Protein AF-Q5B4E6-F1 (afdb_monomer)

pLDDT: mean 78.1, std 22.38, range [32.25, 98.12]

Solvent-accessible surface area (backbone atoms only — not comparable to full-atom values): 10433 Å² total; per-residue (Å²): 102,61,68,58,61,54,64,37,59,80,38,77,35,97,88,36,94,88,44,59,29,27,48,64,78,69,70,50,73,45,79,50,70,84,65,64,70,80,44,47,41,76,54,102,70,93,62,69,43,50,84,79,36,68,54,70,72,57,42,51,54,52,50,52,51,49,54,51,53,43,25,75,75,66,47,55,90,42,48,45,74,61,62,80,95,55,92,75,91,82,89,80,85,72,87,76,85,77,87,84,90,85,60,72,66,82,72,61,78,83,79,82,78,80,80,76,68,78,78,76,80,76,76,91,73,86,88,87,81,89,80,92,78,83,81,78,86,77,87,79,89,74,87,75,64,75,82,80,74,116

InterPro domains:
  IPR003732 D-aminoacyl-tRNA deacylase DTD [PF02580] (1-99)
  IPR003732 D-aminoacyl-tRNA deacylase DTD [PTHR10472] (1-123)
  IPR023509 D-aminoacyl-tRNA deacylase-like superfamily [G3DSA:3.50.80.10] (1-111)
  IPR023509 D-aminoacyl-tRNA deacylase-like superfamily [SSF69500] (1-99)

Secondary structure (DSSP, 8-state):
-HHHHHT-EEEE-SS-TT-EEETTTTT--EEE---GGGG-B--SSSSPB-TTSPPHHHHHHHHHHHHHHHHHTS-GGGEEE--TT---------SSS------GGGG---------PPPPP------------------------GGGG-

Foldseek 3Di:
DLVCQQQDFFDADPPDNPDGDGCQRVVAAAEDDDDLCVCWDDDPDDHTDSPVGDDLVVSVVVSVVSQVVNCVVGPVVRYHYDDRPDDDDDDDDCPPVDDDDDDPVVPDDFDDDPPPDPPDPDDDDDDDDDDDDDPPDDDDDDDDDCVVVD

Organism: Emericella nidulans (strain FGSC A4 / ATCC 38163 / CBS 112.46 / NRRL 194 / M139) (NCBI:txid227321)

Radius of gyration: 24.78 Å; Cα contacts (8 Å, |Δi|>4): 103; chains: 1; bounding box: 52×77×43 Å

Mean predicted aligned error: 13.81 Å

Structure (mmCIF, N/CA/C/O backbone):
data_AF-Q5B4E6-F1
#
_entry.id   AF-Q5B4E6-F1
#
loop_
_atom_site.group_PDB
_atom_site.id
_atom_site.type_symbol
_atom_site.label_atom_id
_atom_site.label_alt_id
_atom_site.label_comp_id
_atom_site.label_asym_id
_atom_site.label_entity_id
_atom_site.label_seq_id
_atom_site.pdbx_PDB_ins_code
_atom_site.Cartn_x
_atom_site.Cartn_y
_atom_site.Cartn_z
_atom_site.occupancy
_atom_site.B_iso_or_equiv
_atom_site.auth_seq_id
_atom_site.auth_comp_id
_atom_site.auth_asym_id
_atom_site.auth_atom_id
_atom_site.pdbx_PDB_model_num
ATOM 1 N N . MET A 1 1 ? -3.168 9.244 -4.403 1.00 90.62 1 MET A N 1
ATOM 2 C CA . MET A 1 1 ? -2.460 8.107 -3.773 1.00 90.62 1 MET A CA 1
ATOM 3 C C . MET A 1 1 ? -1.720 7.255 -4.805 1.00 90.62 1 MET A C 1
ATOM 5 O O . MET A 1 1 ? -0.508 7.378 -4.864 1.00 90.62 1 MET A O 1
ATOM 9 N N . VAL A 1 2 ? -2.403 6.489 -5.673 1.00 94.94 2 VAL A N 1
ATOM 10 C CA . VAL A 1 2 ? -1.775 5.588 -6.679 1.00 94.94 2 VAL A CA 1
ATOM 11 C C . VAL A 1 2 ? -0.631 6.245 -7.463 1.00 94.94 2 VAL A C 1
ATOM 13 O O . VAL A 1 2 ? 0.496 5.765 -7.414 1.00 94.94 2 VAL A O 1
ATOM 16 N N . ASN A 1 3 ? -0.881 7.402 -8.086 1.00 92.50 3 ASN A N 1
ATOM 17 C CA . ASN A 1 3 ? 0.146 8.118 -8.855 1.00 92.50 3 ASN A CA 1
ATOM 18 C C . ASN A 1 3 ? 1.377 8.503 -8.025 1.00 92.50 3 ASN A C 1
ATOM 20 O O . ASN A 1 3 ? 2.482 8.505 -8.553 1.00 92.50 3 ASN A O 1
ATOM 24 N N . ARG A 1 4 ? 1.201 8.834 -6.740 1.00 93.12 4 ARG A N 1
ATOM 25 C CA . ARG A 1 4 ? 2.316 9.199 -5.853 1.00 93.12 4 ARG A CA 1
ATOM 26 C C . ARG A 1 4 ? 3.187 7.988 -5.543 1.00 93.12 4 ARG A C 1
ATOM 28 O O . ARG A 1 4 ? 4.400 8.120 -5.600 1.00 93.12 4 ARG A O 1
ATOM 35 N N . ILE A 1 5 ? 2.574 6.830 -5.295 1.00 94.44 5 ILE A N 1
ATOM 36 C CA . ILE A 1 5 ? 3.284 5.569 -5.042 1.00 94.44 5 ILE A CA 1
ATOM 37 C C . ILE A 1 5 ? 4.063 5.135 -6.288 1.00 94.44 5 ILE A C 1
ATOM 39 O O . ILE A 1 5 ? 5.265 4.910 -6.209 1.00 94.44 5 ILE A O 1
ATOM 43 N N . LEU A 1 6 ? 3.410 5.076 -7.454 1.00 94.69 6 LEU A N 1
ATOM 44 C CA . LEU A 1 6 ? 4.049 4.594 -8.684 1.00 94.69 6 LEU A CA 1
ATOM 45 C C . LEU A 1 6 ? 5.160 5.523 -9.193 1.00 94.69 6 LEU A C 1
ATOM 47 O O . LEU A 1 6 ? 6.144 5.053 -9.752 1.00 94.69 6 LEU A O 1
ATOM 51 N N . LYS A 1 7 ? 5.022 6.839 -8.987 1.00 93.56 7 LYS A N 1
ATOM 52 C CA . LYS A 1 7 ? 6.016 7.839 -9.410 1.00 93.56 7 LYS A CA 1
ATOM 53 C C . LYS A 1 7 ? 7.048 8.166 -8.322 1.00 93.56 7 LYS A C 1
ATOM 55 O O . LYS A 1 7 ? 7.858 9.073 -8.515 1.00 93.56 7 LYS A O 1
ATOM 60 N N . ALA A 1 8 ? 7.023 7.475 -7.180 1.00 93.19 8 ALA A N 1
ATOM 61 C CA . ALA A 1 8 ? 8.005 7.679 -6.123 1.00 93.19 8 ALA A CA 1
ATOM 62 C C . ALA A 1 8 ? 9.383 7.207 -6.598 1.00 93.19 8 ALA A C 1
ATOM 64 O O . ALA A 1 8 ? 9.553 6.056 -6.998 1.00 93.19 8 ALA A O 1
ATOM 65 N N . LYS A 1 9 ? 10.371 8.102 -6.554 1.00 92.56 9 LYS A N 1
ATOM 66 C CA . LYS A 1 9 ? 11.741 7.811 -6.982 1.00 92.56 9 LYS A CA 1
ATOM 67 C C . LYS A 1 9 ? 12.572 7.302 -5.806 1.00 92.56 9 LYS A C 1
ATOM 69 O O . LYS A 1 9 ? 13.218 8.095 -5.123 1.00 92.56 9 LYS A O 1
ATOM 74 N N . LEU A 1 10 ? 12.493 6.000 -5.545 1.00 90.19 10 LEU A N 1
ATOM 75 C CA . LEU A 1 10 ? 13.085 5.353 -4.364 1.00 90.19 10 LEU A CA 1
ATOM 76 C C . LEU A 1 10 ? 14.276 4.446 -4.688 1.00 90.19 10 LEU A C 1
ATOM 78 O O . LEU A 1 10 ? 14.960 4.002 -3.771 1.00 90.19 10 LEU A O 1
ATOM 82 N N . PHE A 1 11 ? 14.534 4.177 -5.967 1.00 90.25 11 PHE A N 1
ATOM 83 C CA . PHE A 1 11 ? 15.549 3.220 -6.396 1.00 90.25 11 PHE A CA 1
ATOM 84 C C . PHE A 1 11 ? 16.773 3.946 -6.958 1.00 90.25 11 PHE A C 1
ATOM 86 O O . PHE A 1 11 ? 16.611 4.988 -7.595 1.00 90.25 11 PHE A O 1
ATOM 93 N N . PRO A 1 12 ? 17.998 3.442 -6.747 1.00 85.88 12 PRO A N 1
ATOM 94 C CA . PRO A 1 12 ? 19.188 4.047 -7.334 1.00 85.88 12 PRO A CA 1
ATOM 95 C C . PRO A 1 12 ? 19.171 3.905 -8.862 1.00 85.88 12 PRO A C 1
ATOM 97 O O . PRO A 1 12 ? 18.753 2.875 -9.394 1.00 85.88 12 PRO A O 1
ATOM 100 N N . ALA A 1 13 ? 19.643 4.923 -9.581 1.00 82.69 13 ALA A N 1
ATOM 101 C CA . ALA A 1 13 ? 19.929 4.785 -11.005 1.00 82.69 13 ALA A CA 1
ATOM 102 C C . ALA A 1 13 ? 21.247 4.024 -11.225 1.00 82.69 13 ALA A C 1
ATOM 104 O O . ALA A 1 13 ? 22.203 4.192 -10.469 1.00 82.69 13 ALA A O 1
ATOM 105 N N . GLU A 1 14 ? 21.325 3.219 -12.291 1.00 74.00 14 GLU A N 1
ATOM 106 C CA . GLU A 1 14 ? 22.490 2.356 -12.563 1.00 74.00 14 GLU A CA 1
ATOM 107 C C . GLU A 1 14 ? 23.813 3.127 -12.714 1.00 74.00 14 GLU A C 1
ATOM 109 O O . GLU A 1 14 ? 24.867 2.623 -12.332 1.00 74.00 14 GLU A O 1
ATOM 114 N N . ASN A 1 15 ? 23.768 4.353 -13.249 1.00 69.00 15 ASN A N 1
ATOM 115 C CA . ASN A 1 15 ? 24.962 5.100 -13.666 1.00 69.00 15 ASN A CA 1
ATOM 116 C C . ASN A 1 15 ? 25.190 6.419 -12.915 1.00 69.00 15 ASN A C 1
ATOM 118 O O . ASN A 1 15 ? 26.197 7.085 -13.152 1.00 69.00 15 ASN A O 1
ATOM 122 N N . ASP A 1 16 ? 24.285 6.810 -12.019 1.00 70.38 16 ASP A N 1
ATOM 123 C CA . ASP A 1 16 ? 24.408 8.057 -11.268 1.00 70.38 16 ASP A CA 1
ATOM 124 C C . ASP A 1 16 ? 23.825 7.897 -9.862 1.00 70.38 16 ASP A C 1
ATOM 126 O O . ASP A 1 16 ? 22.629 7.683 -9.681 1.00 70.38 16 ASP A O 1
ATOM 130 N N . LYS A 1 17 ? 24.685 8.045 -8.848 1.00 61.31 17 LYS A N 1
ATOM 131 C CA . LYS A 1 17 ? 24.300 7.960 -7.432 1.00 61.31 17 LYS A CA 1
ATOM 132 C C . LYS A 1 17 ? 23.388 9.109 -6.985 1.00 61.31 17 LYS A C 1
ATOM 134 O O . LYS A 1 17 ? 22.825 9.026 -5.898 1.00 61.31 17 LYS A O 1
ATOM 139 N N . GLN A 1 18 ? 23.278 10.181 -7.772 1.00 62.31 18 GLN A N 1
ATOM 140 C CA . GLN A 1 18 ? 22.372 11.305 -7.521 1.00 62.31 18 GLN A CA 1
ATOM 141 C C . GLN A 1 18 ? 21.037 11.174 -8.261 1.00 62.31 18 GLN A C 1
ATOM 143 O O . GLN A 1 18 ? 20.089 11.882 -7.917 1.00 62.31 18 GLN A O 1
ATOM 148 N N . ALA A 1 19 ? 20.929 10.267 -9.236 1.00 67.69 19 ALA A N 1
ATOM 149 C CA . ALA A 1 19 ? 19.682 10.008 -9.937 1.00 67.69 19 ALA A CA 1
ATOM 150 C C . ALA A 1 19 ? 18.908 8.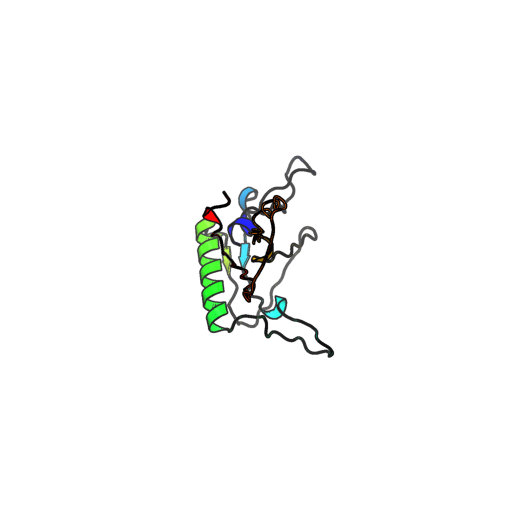866 -9.264 1.00 67.69 19 ALA A C 1
ATOM 152 O O . ALA A 1 19 ? 19.470 7.844 -8.868 1.00 67.69 19 ALA A O 1
ATOM 153 N N . SER A 1 20 ? 17.594 9.049 -9.144 1.00 83.06 20 SER A N 1
ATOM 154 C CA . SER A 1 20 ? 16.682 8.054 -8.591 1.00 83.06 20 SER A CA 1
ATOM 155 C C . SER A 1 20 ? 15.616 7.648 -9.606 1.00 83.06 20 SER A C 1
ATOM 157 O O . SER A 1 20 ? 15.034 8.482 -10.309 1.00 83.06 20 SER A O 1
ATOM 159 N N . ASN A 1 21 ? 15.373 6.345 -9.659 1.00 89.50 21 ASN A N 1
ATOM 160 C CA . ASN A 1 21 ? 14.393 5.669 -10.490 1.00 89.50 21 ASN A CA 1
ATOM 161 C C . ASN A 1 21 ? 13.121 5.381 -9.691 1.00 89.50 21 ASN A C 1
ATOM 163 O O . ASN A 1 21 ? 13.140 5.225 -8.464 1.00 89.50 21 ASN A O 1
ATOM 167 N N . THR A 1 22 ? 12.003 5.302 -10.401 1.00 93.12 22 THR A N 1
ATOM 168 C CA . THR A 1 22 ? 10.739 4.810 -9.855 1.00 93.12 22 THR A CA 1
ATOM 169 C C . THR A 1 22 ? 10.695 3.285 -9.863 1.00 93.12 22 THR A C 1
ATOM 171 O O . THR A 1 22 ? 11.480 2.634 -10.551 1.00 93.12 22 THR A O 1
ATOM 174 N N . GLY A 1 23 ? 9.747 2.700 -9.126 1.00 90.25 23 GLY A N 1
ATOM 175 C CA . GLY A 1 23 ? 9.509 1.252 -9.190 1.00 90.25 23 GLY A CA 1
ATOM 176 C C . GLY A 1 23 ? 9.101 0.780 -10.588 1.00 90.25 23 GLY A C 1
ATOM 177 O O . GLY A 1 23 ? 9.407 -0.346 -10.965 1.00 90.25 23 GLY A O 1
ATOM 178 N N . LEU A 1 24 ? 8.467 1.661 -11.372 1.00 93.50 24 LEU A N 1
ATOM 179 C CA . LEU A 1 24 ? 8.109 1.394 -12.764 1.00 93.50 24 LEU A CA 1
ATOM 180 C C . LEU A 1 24 ? 9.349 1.278 -13.658 1.00 93.50 24 LEU A C 1
ATOM 182 O O . LEU A 1 24 ? 9.415 0.379 -14.492 1.00 93.50 24 LEU A O 1
ATOM 186 N N . ASP A 1 25 ? 10.326 2.172 -13.475 1.00 93.25 25 ASP A N 1
ATOM 187 C CA . ASP A 1 25 ? 11.526 2.248 -14.323 1.00 93.25 25 ASP A CA 1
ATOM 188 C C . ASP A 1 25 ? 12.399 0.992 -14.204 1.00 93.25 25 ASP A C 1
ATOM 190 O O . ASP A 1 25 ? 13.069 0.608 -15.159 1.00 93.25 25 ASP A O 1
ATOM 194 N N . ILE A 1 26 ? 12.364 0.335 -13.041 1.00 92.88 26 ILE A N 1
ATOM 195 C CA . ILE A 1 26 ? 13.098 -0.908 -12.769 1.00 92.88 26 ILE A CA 1
ATOM 196 C C . ILE A 1 26 ? 12.244 -2.175 -12.956 1.00 92.88 26 ILE A C 1
ATOM 198 O O . ILE A 1 26 ? 12.688 -3.263 -12.600 1.00 92.88 26 ILE A O 1
ATOM 202 N N . ASP A 1 27 ? 11.015 -2.042 -13.472 1.00 94.75 27 ASP A N 1
ATOM 203 C CA . ASP A 1 27 ? 10.032 -3.132 -13.609 1.00 94.75 27 ASP A CA 1
ATOM 204 C C . ASP A 1 27 ? 9.806 -3.924 -12.301 1.00 94.75 27 ASP A C 1
ATOM 206 O O . ASP A 1 27 ? 9.648 -5.149 -12.296 1.00 94.75 27 ASP A O 1
ATOM 210 N N . GLY A 1 28 ? 9.809 -3.207 -11.173 1.00 94.69 28 GLY A N 1
ATOM 211 C CA . GLY A 1 28 ? 9.665 -3.765 -9.832 1.00 94.69 28 GLY A CA 1
ATOM 212 C C . GLY A 1 28 ? 8.253 -4.276 -9.538 1.00 94.69 28 GLY A C 1
ATOM 213 O O . GLY A 1 28 ? 7.294 -3.991 -10.253 1.00 94.69 28 GLY A O 1
ATOM 214 N N . GLU A 1 29 ? 8.096 -5.031 -8.456 1.00 96.88 29 GLU A N 1
ATOM 215 C CA . GLU A 1 29 ? 6.788 -5.501 -7.985 1.00 96.88 29 GLU A CA 1
ATOM 216 C C . GLU A 1 29 ? 6.289 -4.662 -6.804 1.00 96.88 29 GLU A C 1
ATOM 218 O O . GLU A 1 29 ? 7.075 -4.094 -6.046 1.00 96.88 29 GLU A O 1
ATOM 223 N N . VAL A 1 30 ? 4.966 -4.593 -6.636 1.00 96.94 30 VAL A N 1
ATOM 224 C CA . VAL A 1 30 ? 4.326 -3.914 -5.504 1.00 96.94 30 VAL A CA 1
ATOM 225 C C . VAL A 1 30 ? 3.509 -4.924 -4.716 1.00 96.94 30 VAL A C 1
ATOM 227 O O . VAL A 1 30 ? 2.649 -5.588 -5.284 1.00 96.94 30 VAL A O 1
ATOM 230 N N . LEU A 1 31 ? 3.740 -5.019 -3.407 1.00 97.38 31 LEU A N 1
ATOM 231 C CA . LEU A 1 31 ? 2.916 -5.803 -2.488 1.00 97.38 31 LEU A CA 1
ATOM 232 C C . LEU A 1 31 ? 2.030 -4.866 -1.658 1.00 97.38 31 LEU A C 1
ATOM 234 O O . LEU A 1 31 ? 2.529 -4.046 -0.892 1.00 97.38 31 LEU A O 1
ATOM 238 N N . CYS A 1 32 ? 0.710 -4.997 -1.790 1.00 97.25 32 CYS A N 1
ATOM 239 C CA . CYS A 1 32 ? -0.253 -4.225 -1.007 1.00 97.25 32 CYS A CA 1
ATOM 240 C C . CYS A 1 32 ? -0.720 -5.004 0.224 1.00 97.25 32 CYS A C 1
ATOM 242 O O . CYS A 1 32 ? -1.381 -6.032 0.090 1.00 97.25 32 CYS A O 1
ATOM 244 N N . VAL A 1 33 ? -0.484 -4.468 1.423 1.00 97.19 33 VAL A N 1
ATOM 245 C CA . VAL A 1 33 ? -0.969 -5.038 2.691 1.00 97.19 33 VAL A CA 1
ATOM 246 C C . VAL A 1 33 ? -1.829 -4.004 3.414 1.00 97.19 33 VAL A C 1
ATOM 248 O O . VAL A 1 33 ? -1.398 -2.875 3.637 1.00 97.19 33 VAL A O 1
ATOM 251 N N . SER A 1 34 ? -3.067 -4.361 3.762 1.00 96.38 34 SER A N 1
ATOM 252 C CA . SER A 1 34 ? -3.951 -3.480 4.533 1.00 96.38 34 SER A CA 1
ATOM 253 C C . SER A 1 34 ? -3.464 -3.354 5.982 1.00 96.38 34 SER A C 1
ATOM 255 O O . SER A 1 34 ? -3.420 -4.363 6.684 1.00 96.38 34 SER A O 1
ATOM 257 N N . GLN A 1 35 ? -3.171 -2.136 6.453 1.00 96.25 35 GLN A N 1
ATOM 258 C CA . GLN A 1 35 ? -2.634 -1.894 7.801 1.00 96.25 35 GLN A CA 1
ATOM 259 C C . GLN A 1 35 ? -3.387 -0.767 8.529 1.00 96.25 35 GLN A C 1
ATOM 261 O O . GLN A 1 35 ? -2.985 0.392 8.504 1.00 96.25 35 GLN A O 1
ATOM 266 N N . PHE A 1 36 ? -4.482 -1.098 9.223 1.00 95.44 36 PHE A N 1
ATOM 267 C CA . PHE A 1 36 ? -5.271 -0.095 9.962 1.00 95.44 36 PHE A CA 1
ATOM 268 C C . PHE A 1 36 ? -4.523 0.493 11.169 1.00 95.44 36 PHE A C 1
ATOM 270 O O . PHE A 1 36 ? -4.825 1.598 11.611 1.00 95.44 36 PHE A O 1
ATOM 277 N N . THR A 1 37 ? -3.530 -0.229 11.699 1.00 94.56 37 THR A N 1
ATOM 278 C CA . THR A 1 37 ? -2.782 0.195 12.889 1.00 94.56 37 THR A CA 1
ATOM 279 C C . THR A 1 37 ? -1.901 1.419 12.650 1.00 94.56 37 THR A C 1
ATOM 281 O O . THR A 1 37 ? -1.403 1.975 13.622 1.00 94.56 37 THR A O 1
ATOM 284 N N . LEU A 1 38 ? -1.715 1.846 11.394 1.00 93.94 38 LEU A N 1
ATOM 285 C CA . LEU A 1 38 ? -1.063 3.119 11.067 1.00 93.94 38 LEU A CA 1
ATOM 286 C C . LEU A 1 38 ? -1.832 4.322 11.644 1.00 93.94 38 LEU A C 1
ATOM 288 O O . LEU A 1 38 ? -1.224 5.330 11.970 1.00 93.94 38 LEU A O 1
ATOM 292 N N . PHE A 1 39 ? -3.143 4.182 11.871 1.00 93.31 39 PHE A N 1
ATOM 293 C CA . PHE A 1 39 ? -3.974 5.165 12.580 1.00 93.31 39 PHE A CA 1
ATOM 294 C C . PHE A 1 39 ? -3.949 5.001 14.112 1.00 93.31 39 PHE A C 1
ATOM 296 O O . PHE A 1 39 ? -4.809 5.537 14.809 1.00 93.31 39 PHE A O 1
ATOM 303 N N . GLY A 1 40 ? -3.028 4.196 14.647 1.00 92.44 40 GLY A N 1
ATOM 304 C CA . GLY A 1 40 ? -2.912 3.941 16.078 1.00 92.44 40 GLY A CA 1
ATOM 305 C C . GLY A 1 40 ? -2.305 5.121 16.826 1.00 92.44 40 GLY A C 1
ATOM 306 O O . GLY A 1 40 ? -1.118 5.403 16.690 1.00 92.44 40 GLY A O 1
ATOM 307 N N . GLU A 1 41 ? -3.091 5.755 17.689 1.00 90.94 41 GLU A N 1
ATOM 308 C CA . GLU A 1 41 ? -2.632 6.830 18.564 1.00 90.94 41 GLU A CA 1
ATOM 309 C C . GLU A 1 41 ? -2.442 6.332 19.999 1.00 90.94 41 GLU A C 1
ATOM 311 O O . GLU A 1 41 ? -3.333 5.727 20.602 1.00 90.94 41 GLU A O 1
ATOM 316 N N . LEU A 1 42 ? -1.294 6.643 20.601 1.00 89.19 42 LEU A N 1
ATOM 317 C CA . LEU A 1 42 ? -1.059 6.413 22.025 1.00 89.19 42 LEU A CA 1
ATOM 318 C C . LEU A 1 42 ? -1.491 7.650 22.822 1.00 89.19 42 LEU A C 1
ATOM 320 O O . LEU A 1 42 ? -0.717 8.582 23.041 1.00 89.19 42 LEU A O 1
ATOM 324 N N . LYS A 1 43 ? -2.747 7.658 23.275 1.00 81.38 43 LYS A N 1
ATOM 325 C CA . LYS A 1 43 ? -3.230 8.618 24.286 1.00 81.38 43 LYS A CA 1
ATOM 326 C C . LYS A 1 43 ? -2.714 8.211 25.675 1.00 81.38 43 LYS A C 1
ATOM 328 O O . LYS A 1 43 ? -2.124 7.147 25.825 1.00 81.38 43 LYS A O 1
ATOM 333 N N . LYS A 1 44 ? -2.915 9.050 26.706 1.00 73.94 44 LYS A N 1
ATOM 334 C CA . LYS A 1 44 ? -2.457 8.792 28.094 1.00 73.94 44 LYS A CA 1
ATOM 335 C C . LYS A 1 44 ? -2.820 7.361 28.543 1.00 73.94 44 LYS A C 1
ATOM 337 O O . LYS A 1 44 ? -3.954 7.107 28.932 1.00 73.94 44 LYS A O 1
ATOM 342 N N . GLY A 1 45 ? -1.857 6.441 28.480 1.00 79.31 45 GLY A N 1
ATOM 343 C CA . GLY A 1 45 ? -2.073 5.002 28.642 1.00 79.31 45 GLY A CA 1
ATOM 344 C C . GLY A 1 45 ? -1.081 4.176 27.813 1.00 79.31 45 GLY A C 1
ATOM 345 O O . GLY A 1 45 ? -0.192 4.723 27.170 1.00 79.31 45 GLY A O 1
ATOM 346 N N . LYS A 1 46 ? -1.210 2.843 27.865 1.00 84.38 46 LYS A N 1
ATOM 347 C CA . LYS A 1 46 ? -0.379 1.892 27.092 1.00 84.38 46 LYS A CA 1
ATOM 348 C C . LYS A 1 46 ? -1.126 1.239 25.924 1.00 84.38 46 LYS A C 1
ATOM 350 O O . LYS A 1 46 ? -0.524 0.486 25.167 1.00 84.38 46 LYS A O 1
ATOM 355 N N . GLN A 1 47 ? -2.432 1.477 25.817 1.00 90.88 47 GLN A N 1
ATOM 356 C CA . GLN A 1 47 ? -3.279 0.874 24.796 1.00 90.88 47 GLN A CA 1
ATOM 357 C C . GLN A 1 47 ? -3.428 1.847 23.617 1.00 90.88 47 GLN A C 1
ATOM 359 O O . GLN A 1 47 ? -3.829 2.988 23.852 1.00 90.88 47 GLN A O 1
ATOM 364 N N . PRO A 1 48 ? -3.118 1.423 22.381 1.00 92.31 48 PRO A N 1
ATOM 365 C CA . PRO A 1 48 ? -3.360 2.237 21.198 1.00 92.31 48 PRO A CA 1
ATOM 366 C C . PRO A 1 48 ? -4.861 2.383 20.923 1.00 92.31 48 PRO A C 1
ATOM 368 O O . PRO A 1 48 ? -5.634 1.434 21.071 1.00 92.31 48 PRO A O 1
ATOM 371 N N . ASP A 1 49 ? -5.251 3.590 20.528 1.00 93.00 49 ASP A N 1
ATOM 372 C CA . ASP A 1 49 ? -6.588 3.957 20.072 1.00 93.00 49 ASP A CA 1
ATOM 373 C C . ASP A 1 49 ? -6.591 4.029 18.538 1.00 93.00 49 ASP A C 1
ATOM 375 O O . ASP A 1 49 ? -5.728 4.670 17.948 1.00 93.00 49 ASP A O 1
ATOM 379 N N . PHE A 1 50 ? -7.561 3.374 17.897 1.00 94.12 50 PHE A N 1
ATOM 380 C CA . PHE A 1 50 ? -7.683 3.280 16.437 1.00 94.12 50 PHE A CA 1
ATOM 381 C C . PHE A 1 50 ? -8.957 3.949 15.900 1.00 94.12 50 PHE A C 1
ATOM 383 O O . PHE A 1 50 ? -9.384 3.643 14.792 1.00 94.12 50 PHE A O 1
ATOM 390 N N . HIS A 1 51 ? -9.595 4.839 16.666 1.00 93.44 51 HIS A N 1
ATOM 391 C CA . HIS A 1 51 ? -10.838 5.515 16.261 1.00 93.44 51 HIS A CA 1
ATOM 392 C C . HIS A 1 51 ? -10.749 6.303 14.939 1.00 93.44 51 HIS A C 1
ATOM 394 O O . HIS A 1 51 ? -11.782 6.544 14.321 1.00 93.44 51 HIS A O 1
ATOM 400 N N . GLN A 1 52 ? -9.545 6.705 14.513 1.00 93.06 52 GLN A N 1
ATOM 401 C CA . GLN A 1 52 ? -9.313 7.380 13.228 1.00 93.06 52 GLN A CA 1
ATOM 402 C C . GLN A 1 52 ? -9.342 6.411 12.033 1.00 93.06 52 GLN A C 1
ATOM 404 O O . GLN A 1 52 ? -9.514 6.838 10.893 1.00 93.06 52 GLN A O 1
ATOM 409 N N . ALA A 1 53 ? -9.199 5.102 12.267 1.00 95.06 53 ALA A N 1
ATOM 410 C CA . ALA A 1 53 ? -9.313 4.113 11.207 1.00 95.06 53 ALA A CA 1
ATOM 411 C C . ALA A 1 53 ? -10.771 3.987 10.737 1.00 95.06 53 ALA A C 1
ATOM 413 O O . ALA A 1 53 ? -11.713 3.957 11.532 1.00 95.06 53 ALA A O 1
ATOM 414 N N . ALA A 1 54 ? -10.960 3.850 9.425 1.00 95.56 54 ALA A N 1
ATOM 415 C CA . ALA A 1 54 ? -12.275 3.589 8.854 1.00 95.56 54 ALA A CA 1
ATOM 416 C C . ALA A 1 54 ? -12.858 2.249 9.348 1.00 95.56 54 ALA A C 1
ATOM 418 O O . ALA A 1 54 ? -12.129 1.303 9.654 1.00 95.56 54 ALA A O 1
ATOM 419 N N . SER A 1 55 ? -14.193 2.142 9.360 1.00 96.94 55 SER A N 1
ATOM 420 C CA . SER A 1 55 ? -14.874 0.874 9.654 1.00 96.94 55 SER A CA 1
ATOM 421 C C . SER A 1 55 ? -14.468 -0.219 8.661 1.00 96.94 55 SER A C 1
ATOM 423 O O . SER A 1 55 ? -14.162 0.084 7.507 1.00 96.94 55 SER A O 1
ATOM 425 N N . ALA A 1 56 ? -14.509 -1.489 9.078 1.00 95.00 56 ALA A N 1
ATOM 426 C CA . ALA A 1 56 ? -14.056 -2.617 8.257 1.00 95.00 56 ALA A CA 1
ATOM 427 C C . ALA A 1 56 ? -14.696 -2.640 6.855 1.00 95.00 56 ALA A C 1
ATOM 429 O O . ALA A 1 56 ? -13.985 -2.783 5.864 1.00 95.00 56 ALA A O 1
ATOM 430 N N . ASP A 1 57 ? -16.008 -2.404 6.756 1.00 96.88 57 ASP A N 1
ATOM 431 C CA . ASP A 1 57 ? -16.724 -2.372 5.474 1.00 96.88 57 ASP A CA 1
ATOM 432 C C . ASP A 1 57 ? -16.253 -1.232 4.565 1.00 96.88 57 ASP A C 1
ATOM 434 O O . ASP A 1 57 ? -16.067 -1.410 3.359 1.00 96.88 57 ASP A O 1
ATOM 438 N N . THR A 1 58 ? -16.051 -0.045 5.141 1.00 97.44 58 THR A N 1
ATOM 439 C CA . THR A 1 58 ? -15.583 1.129 4.398 1.00 97.44 58 THR A CA 1
ATOM 440 C C . THR A 1 58 ? -14.138 0.924 3.958 1.00 97.44 58 THR A C 1
ATOM 442 O O . THR A 1 58 ? -13.812 1.121 2.788 1.00 97.44 58 THR A O 1
ATOM 445 N N . ALA A 1 59 ? -13.284 0.461 4.872 1.00 97.31 59 ALA A N 1
ATOM 446 C CA . ALA A 1 59 ? -11.883 0.163 4.619 1.00 97.31 59 ALA A CA 1
ATOM 447 C C . ALA A 1 59 ? -11.718 -0.921 3.548 1.00 97.31 59 ALA A C 1
ATOM 449 O O . ALA A 1 59 ? -10.880 -0.756 2.667 1.00 97.31 59 ALA A O 1
ATOM 450 N N . ARG A 1 60 ? -12.550 -1.974 3.554 1.00 97.81 60 ARG A N 1
ATOM 451 C CA . ARG A 1 60 ? -12.534 -3.016 2.520 1.00 97.81 60 ARG A CA 1
ATOM 452 C C . ARG A 1 60 ? -12.790 -2.429 1.139 1.00 97.81 60 ARG A C 1
ATOM 454 O O . ARG A 1 60 ? -12.003 -2.651 0.228 1.00 97.81 60 ARG A O 1
ATOM 461 N N . ARG A 1 61 ? -13.860 -1.640 0.994 1.00 98.12 61 ARG A N 1
ATOM 462 C CA . ARG A 1 61 ? -14.217 -1.004 -0.287 1.00 98.12 61 ARG A CA 1
ATOM 463 C C . ARG A 1 61 ? -13.117 -0.069 -0.785 1.00 98.12 61 ARG A C 1
ATOM 465 O O . ARG A 1 61 ? -12.785 -0.093 -1.966 1.00 98.12 61 ARG A O 1
ATOM 472 N N . LEU A 1 62 ? -12.550 0.741 0.111 1.00 97.19 62 LEU A N 1
ATOM 473 C CA . LEU A 1 62 ? -11.469 1.668 -0.227 1.00 97.19 62 LEU A CA 1
ATOM 474 C C . LEU A 1 62 ? -10.184 0.933 -0.615 1.00 97.19 62 LEU A C 1
ATOM 476 O O . LEU A 1 62 ? -9.541 1.314 -1.591 1.00 97.19 62 LEU A O 1
ATOM 480 N N . TYR A 1 63 ? -9.828 -0.120 0.118 1.00 97.81 63 TYR A N 1
ATOM 481 C CA . TYR A 1 63 ? -8.665 -0.951 -0.173 1.00 97.81 63 TYR A CA 1
ATOM 482 C C . TYR A 1 63 ? -8.795 -1.659 -1.523 1.00 97.81 63 TYR A C 1
ATOM 484 O O . TYR A 1 63 ? -7.855 -1.638 -2.311 1.00 97.81 63 TYR A O 1
ATOM 492 N N . ASP A 1 64 ? -9.968 -2.211 -1.829 1.00 97.81 64 ASP A N 1
ATOM 493 C CA . ASP A 1 64 ? -10.226 -2.896 -3.102 1.00 97.81 64 ASP A CA 1
ATOM 494 C C . ASP A 1 64 ? -10.147 -1.951 -4.275 1.00 97.81 64 ASP A C 1
ATOM 496 O O . ASP A 1 64 ? -9.488 -2.243 -5.272 1.00 97.81 64 ASP A O 1
ATOM 500 N N . TYR A 1 65 ? -10.778 -0.789 -4.121 1.00 97.94 65 TYR A N 1
ATOM 501 C CA . TYR A 1 65 ? -10.683 0.273 -5.097 1.00 97.94 65 TYR A CA 1
ATOM 502 C C . TYR A 1 65 ? -9.224 0.687 -5.307 1.00 97.94 65 TYR A C 1
ATOM 504 O O . TYR A 1 65 ? -8.767 0.783 -6.442 1.00 97.94 65 TYR A O 1
ATOM 512 N N . PHE A 1 66 ? -8.462 0.886 -4.229 1.00 97.38 66 PHE A N 1
ATOM 513 C CA . PHE A 1 66 ? -7.044 1.225 -4.309 1.00 97.38 66 PHE A CA 1
ATOM 514 C C . PHE A 1 66 ? -6.224 0.148 -5.036 1.00 97.38 66 PHE A C 1
ATOM 516 O O . PHE A 1 66 ? -5.488 0.481 -5.965 1.00 97.38 66 PHE A O 1
ATOM 523 N N . TYR A 1 67 ? -6.376 -1.123 -4.655 1.00 98.00 67 TYR A N 1
ATOM 524 C CA . TYR A 1 67 ? -5.675 -2.255 -5.263 1.00 98.00 67 TYR A CA 1
ATOM 525 C C . TYR A 1 67 ? -5.994 -2.379 -6.758 1.00 98.00 67 TYR A C 1
ATOM 527 O O . TYR A 1 67 ? -5.083 -2.473 -7.581 1.00 98.00 67 TYR A O 1
ATOM 535 N N . GLN A 1 68 ? -7.276 -2.288 -7.123 1.00 98.00 68 GLN A N 1
ATOM 536 C CA . GLN A 1 68 ? -7.711 -2.318 -8.516 1.00 98.00 68 GLN A CA 1
ATOM 537 C C . GLN A 1 68 ? -7.094 -1.163 -9.314 1.00 98.00 68 GLN A C 1
ATOM 539 O O . GLN A 1 68 ? -6.501 -1.388 -10.368 1.00 98.00 68 GLN A O 1
ATOM 544 N N . ARG A 1 69 ? -7.176 0.072 -8.800 1.00 98.12 69 ARG A N 1
ATOM 545 C CA . ARG A 1 69 ? -6.600 1.245 -9.472 1.00 98.12 69 ARG A CA 1
ATOM 546 C C . ARG A 1 69 ? -5.091 1.133 -9.636 1.00 98.12 69 ARG A C 1
ATOM 548 O O . ARG A 1 69 ? -4.565 1.578 -10.650 1.00 98.12 69 ARG A O 1
ATOM 555 N N . LEU A 1 70 ? -4.391 0.551 -8.669 1.00 97.44 70 LEU A N 1
ATOM 556 C CA . LEU A 1 70 ? -2.952 0.340 -8.764 1.00 97.44 70 LEU A CA 1
ATOM 557 C C . LEU A 1 70 ? -2.604 -0.640 -9.894 1.00 97.44 70 LEU A C 1
ATOM 559 O O . LEU A 1 70 ? -1.703 -0.356 -10.679 1.00 97.44 70 LEU A O 1
ATOM 563 N N . GLY A 1 71 ? -3.357 -1.739 -10.021 1.00 97.25 71 GLY A N 1
ATOM 564 C CA . GLY A 1 71 ? -3.217 -2.692 -11.126 1.00 97.25 71 GLY A CA 1
ATOM 565 C C . GLY A 1 71 ? -3.515 -2.075 -12.496 1.00 97.25 71 GLY A C 1
ATOM 566 O O . GLY A 1 71 ? -2.757 -2.292 -13.436 1.00 97.25 71 GLY A O 1
ATOM 567 N N . GLU A 1 72 ? -4.566 -1.253 -12.598 1.00 97.62 72 GLU A N 1
ATOM 568 C CA . GLU A 1 72 ? -4.939 -0.528 -13.827 1.00 97.62 72 GLU A CA 1
ATOM 569 C C . GLU A 1 72 ? -3.871 0.481 -14.282 1.00 97.62 72 GLU A C 1
ATOM 571 O O . GLU A 1 72 ? -3.713 0.705 -15.479 1.00 97.62 72 GLU A O 1
ATOM 576 N N . ASN A 1 73 ? -3.146 1.098 -13.342 1.00 97.31 73 ASN A N 1
ATOM 577 C CA . ASN A 1 73 ? -2.148 2.137 -13.629 1.00 97.31 73 ASN A CA 1
ATOM 578 C C . ASN A 1 73 ? -0.707 1.602 -13.727 1.00 97.31 73 ASN A C 1
ATOM 580 O O . ASN A 1 73 ? 0.214 2.391 -13.939 1.00 97.31 73 ASN A O 1
ATOM 584 N N . TYR A 1 74 ? -0.497 0.293 -13.559 1.00 96.75 74 TYR A N 1
ATOM 585 C CA . TYR A 1 74 ? 0.814 -0.337 -13.708 1.00 96.75 74 TYR A CA 1
ATOM 586 C C . TYR A 1 74 ? 0.746 -1.596 -14.586 1.00 96.75 74 TYR A C 1
ATOM 588 O O . TYR A 1 74 ? 0.627 -1.497 -15.804 1.00 96.75 74 TYR A O 1
ATOM 596 N N . LYS A 1 75 ? 0.874 -2.776 -13.979 1.00 96.56 75 LYS A N 1
ATOM 597 C CA . LYS A 1 75 ? 0.789 -4.097 -14.601 1.00 96.56 75 LYS A CA 1
ATOM 598 C C . LYS A 1 75 ? 0.124 -5.016 -13.578 1.00 96.56 75 LYS A C 1
ATOM 600 O O . LYS A 1 75 ? 0.725 -5.222 -12.518 1.00 96.56 75 LYS A O 1
ATOM 605 N N . PRO A 1 76 ? -1.086 -5.546 -13.821 1.00 96.88 76 PRO A N 1
ATOM 606 C CA . PRO A 1 76 ? -1.808 -6.346 -12.829 1.00 96.88 76 PRO A CA 1
ATOM 607 C C . PRO A 1 76 ? -0.980 -7.502 -12.249 1.00 96.88 76 PRO A C 1
ATOM 609 O O . PRO A 1 76 ? -1.033 -7.772 -11.054 1.00 96.88 76 PRO A O 1
ATOM 612 N N . GLU A 1 77 ? -0.143 -8.137 -13.066 1.00 97.25 77 GLU A N 1
ATOM 613 C CA . GLU A 1 77 ? 0.741 -9.232 -12.674 1.00 97.25 77 GLU A CA 1
ATOM 614 C C . GLU A 1 77 ? 1.888 -8.814 -11.738 1.00 97.25 77 GLU A C 1
ATOM 616 O O . GLU A 1 77 ? 2.394 -9.657 -10.994 1.00 97.25 77 GLU A O 1
ATOM 621 N N . ARG A 1 78 ? 2.279 -7.532 -11.729 1.00 97.50 78 ARG A N 1
ATOM 622 C CA . ARG A 1 78 ? 3.310 -6.963 -10.841 1.00 97.50 78 ARG A CA 1
ATOM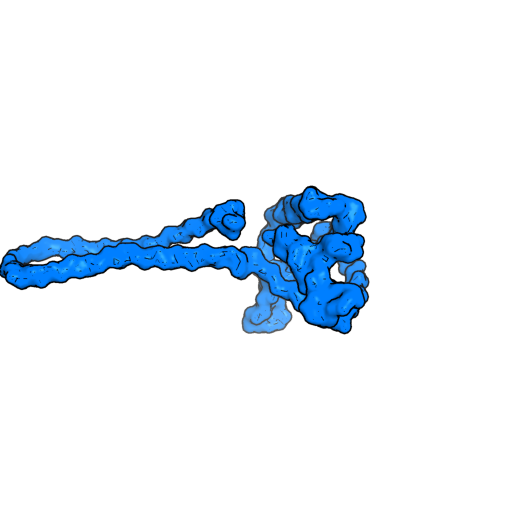 623 C C . ARG A 1 78 ? 2.738 -6.445 -9.517 1.00 97.50 78 ARG A C 1
ATOM 625 O O . ARG A 1 78 ? 3.513 -6.110 -8.624 1.00 97.50 78 ARG A O 1
ATOM 632 N N . VAL A 1 79 ? 1.411 -6.383 -9.366 1.00 98.00 79 VAL A N 1
ATOM 633 C CA . VAL A 1 79 ? 0.745 -5.909 -8.142 1.00 98.00 79 VAL A CA 1
ATOM 634 C C . VAL A 1 79 ? 0.208 -7.095 -7.340 1.00 98.00 79 VAL A C 1
ATOM 636 O O . VAL A 1 79 ? -0.852 -7.661 -7.619 1.00 98.00 79 VAL A O 1
ATOM 639 N N . LYS A 1 80 ? 0.955 -7.482 -6.309 1.00 98.06 80 LYS A N 1
ATOM 640 C CA . LYS A 1 80 ? 0.597 -8.548 -5.374 1.00 98.06 80 LYS A CA 1
ATOM 641 C C . LYS A 1 80 ? -0.290 -8.009 -4.259 1.00 98.06 80 LYS A C 1
ATOM 643 O O . LYS A 1 80 ? -0.177 -6.853 -3.849 1.00 98.06 80 LYS A O 1
ATOM 648 N N . ASN A 1 81 ? -1.156 -8.874 -3.750 1.00 97.81 81 ASN A N 1
ATOM 649 C CA . ASN A 1 81 ? -2.109 -8.531 -2.708 1.00 97.81 81 ASN A CA 1
ATOM 650 C C . ASN A 1 81 ? -1.908 -9.406 -1.473 1.00 97.81 81 ASN A C 1
ATOM 652 O O . ASN A 1 81 ? -1.664 -10.606 -1.602 1.00 97.81 81 ASN A O 1
ATOM 656 N N . GLY A 1 82 ? -2.067 -8.814 -0.294 1.00 96.38 82 GLY A N 1
ATOM 657 C CA . GLY A 1 82 ? -2.330 -9.564 0.927 1.00 96.38 82 GLY A CA 1
ATOM 658 C C . GLY A 1 82 ? -3.789 -10.024 1.004 1.00 96.38 82 GLY A C 1
ATOM 659 O O . GLY A 1 82 ? -4.556 -9.938 0.041 1.00 96.38 82 GLY A O 1
ATOM 660 N N . VAL A 1 83 ? -4.192 -10.483 2.189 1.00 96.50 83 VAL A N 1
ATOM 661 C CA . VAL A 1 83 ? -5.587 -10.824 2.491 1.00 96.50 83 VAL A CA 1
ATOM 662 C C . VAL A 1 83 ? -6.128 -9.826 3.510 1.00 96.50 83 VAL A C 1
ATOM 664 O O . VAL A 1 83 ? -5.668 -9.765 4.650 1.00 96.50 83 VAL A O 1
ATOM 667 N N . PHE A 1 84 ? -7.112 -9.026 3.093 1.00 96.69 84 PHE A N 1
ATOM 668 C CA . PHE A 1 84 ? -7.711 -8.001 3.947 1.00 96.69 84 PHE A CA 1
ATOM 669 C C . PHE A 1 84 ? -8.283 -8.616 5.232 1.00 96.69 84 PHE A C 1
ATOM 671 O O . PHE A 1 84 ? -9.019 -9.601 5.178 1.00 96.69 84 PHE A O 1
ATOM 678 N N . GLN A 1 85 ? -7.967 -8.009 6.380 1.00 92.50 85 GLN A N 1
ATOM 679 C CA . GLN A 1 85 ? -8.410 -8.434 7.717 1.00 92.50 85 GLN A CA 1
ATOM 680 C C . GLN A 1 85 ? -7.982 -9.859 8.135 1.00 92.50 85 GLN A C 1
ATOM 682 O O . GLN A 1 85 ? -8.482 -10.387 9.129 1.00 92.50 85 GLN A O 1
ATOM 687 N N . ALA A 1 86 ? -7.050 -10.490 7.420 1.00 94.06 86 ALA A N 1
ATOM 688 C CA . ALA A 1 86 ? -6.463 -11.747 7.858 1.00 94.06 86 ALA A CA 1
ATOM 689 C C . ALA A 1 86 ? -5.278 -11.503 8.799 1.00 94.06 86 ALA A C 1
ATOM 691 O O . ALA A 1 86 ? -4.548 -10.520 8.668 1.00 94.06 86 ALA A O 1
ATOM 692 N N . MET A 1 87 ? -5.056 -12.444 9.717 1.00 96.25 87 MET A N 1
ATOM 693 C CA . MET A 1 87 ? -3.764 -12.569 10.388 1.00 96.25 87 MET A CA 1
ATOM 694 C C . MET A 1 87 ? -2.737 -13.032 9.355 1.00 96.25 87 MET A C 1
ATOM 696 O O . MET A 1 87 ? -2.959 -14.038 8.680 1.00 96.25 87 MET A O 1
ATOM 700 N N . MET A 1 88 ? -1.648 -12.283 9.212 1.00 96.44 88 MET A N 1
ATOM 701 C CA . MET A 1 88 ? -0.619 -12.527 8.205 1.00 96.44 88 MET A CA 1
ATOM 702 C C . MET A 1 88 ? 0.763 -12.419 8.834 1.00 96.44 88 MET A C 1
ATOM 704 O O . MET A 1 88 ? 1.030 -11.471 9.571 1.00 96.44 88 MET A O 1
ATOM 708 N N . ASP A 1 89 ? 1.640 -13.344 8.461 1.00 96.56 89 ASP A N 1
ATOM 709 C CA . ASP A 1 89 ? 3.078 -13.201 8.642 1.00 96.56 89 ASP A CA 1
ATOM 710 C C . ASP A 1 89 ? 3.652 -12.634 7.337 1.00 96.56 89 ASP A C 1
ATOM 712 O O . ASP A 1 89 ? 3.548 -13.262 6.281 1.00 96.56 89 ASP A O 1
ATOM 716 N N . VAL A 1 90 ? 4.198 -11.416 7.392 1.00 94.62 90 VAL A N 1
ATOM 717 C CA . VAL A 1 90 ? 4.755 -10.712 6.227 1.00 94.62 90 VAL A CA 1
ATOM 718 C C . VAL A 1 90 ? 6.260 -10.567 6.411 1.00 94.62 90 VAL A C 1
ATOM 720 O O . VAL A 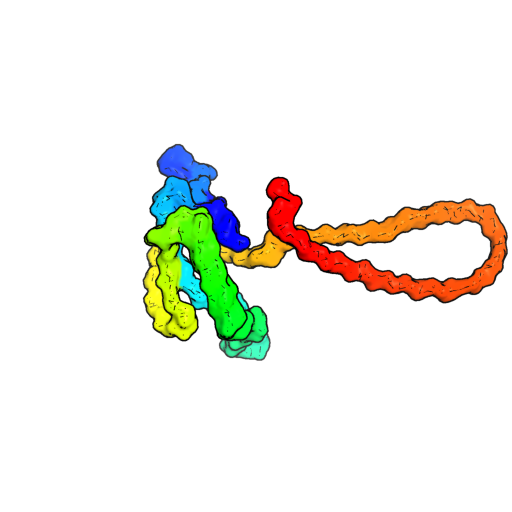1 90 ? 6.715 -9.862 7.311 1.00 94.62 90 VAL A O 1
ATOM 723 N N . GLU A 1 91 ? 7.034 -11.225 5.551 1.00 94.81 91 GLU A N 1
ATOM 724 C CA . GLU A 1 91 ? 8.489 -11.083 5.507 1.00 94.81 91 GLU A CA 1
ATOM 725 C C . GLU A 1 91 ? 8.877 -9.932 4.569 1.00 94.81 91 GLU A C 1
ATOM 727 O O . GLU A 1 91 ? 8.397 -9.847 3.438 1.00 94.81 91 GLU A O 1
ATOM 732 N N . LEU A 1 92 ? 9.740 -9.034 5.049 1.00 91.88 92 LEU A N 1
ATOM 733 C CA . LEU A 1 92 ? 10.210 -7.869 4.303 1.00 91.88 92 LEU A CA 1
ATOM 734 C C . LEU A 1 92 ? 11.726 -7.743 4.440 1.00 91.88 92 LEU A C 1
ATOM 736 O O . LEU A 1 92 ? 12.247 -7.493 5.528 1.00 91.88 92 LEU A O 1
ATOM 740 N N . ILE A 1 93 ? 12.423 -7.865 3.313 1.00 93.00 93 ILE A N 1
ATOM 741 C CA . ILE A 1 93 ? 13.854 -7.583 3.210 1.00 93.00 93 ILE A CA 1
ATOM 742 C C . ILE A 1 93 ? 13.999 -6.165 2.658 1.00 93.00 93 ILE A C 1
ATOM 744 O O . ILE A 1 93 ? 13.749 -5.919 1.481 1.00 93.00 93 ILE A O 1
ATOM 748 N N . ASN A 1 94 ? 14.380 -5.225 3.522 1.00 90.44 94 ASN A N 1
ATOM 749 C CA . ASN A 1 94 ? 14.613 -3.840 3.120 1.00 90.44 94 ASN A CA 1
ATOM 750 C C . ASN A 1 94 ? 15.991 -3.705 2.460 1.00 90.44 94 ASN A C 1
ATOM 752 O O . ASN A 1 94 ? 17.004 -3.646 3.157 1.00 90.44 94 ASN A O 1
ATOM 756 N N . ASP A 1 95 ? 16.018 -3.615 1.130 1.00 83.25 95 ASP A N 1
ATOM 757 C CA . ASP A 1 95 ? 17.210 -3.220 0.373 1.00 83.25 95 ASP A CA 1
ATOM 758 C C . ASP A 1 95 ? 17.419 -1.700 0.511 1.00 83.25 95 ASP A C 1
ATOM 760 O O . ASP A 1 95 ? 16.745 -0.891 -0.126 1.00 83.25 95 ASP A O 1
ATOM 764 N N . GLY A 1 96 ? 18.261 -1.303 1.468 1.00 79.44 96 GLY A N 1
ATOM 765 C CA . GLY A 1 96 ? 18.414 0.089 1.895 1.00 79.44 96 GLY A CA 1
ATOM 766 C C . GLY A 1 96 ? 19.103 0.221 3.261 1.00 79.44 96 GLY A C 1
ATOM 767 O O . GLY A 1 96 ? 20.290 -0.103 3.351 1.00 79.44 96 GLY A O 1
ATOM 768 N N . PRO A 1 97 ? 18.415 0.708 4.327 1.00 80.12 97 PRO A N 1
ATOM 769 C CA . PRO A 1 97 ? 16.957 0.845 4.473 1.00 80.12 97 PRO A CA 1
ATOM 770 C C . PRO A 1 97 ? 16.385 2.161 3.919 1.00 80.12 97 PRO A C 1
ATOM 772 O O . PRO A 1 97 ? 16.862 3.248 4.242 1.00 80.12 97 PRO A O 1
ATOM 775 N N . VAL A 1 98 ? 15.309 2.053 3.135 1.00 85.00 98 VAL A N 1
ATOM 776 C CA . VAL A 1 98 ? 14.509 3.179 2.629 1.00 85.00 98 VAL A CA 1
ATOM 777 C C . VAL A 1 98 ? 13.062 2.969 3.066 1.00 85.00 98 VAL A C 1
ATOM 779 O O . VAL A 1 98 ? 12.487 1.912 2.827 1.00 85.00 98 VAL A O 1
ATOM 782 N N . GLY A 1 99 ? 12.474 3.971 3.715 1.00 88.94 99 GLY A N 1
ATOM 783 C CA . GLY A 1 99 ? 11.077 3.964 4.140 1.00 88.94 99 GLY A CA 1
ATOM 784 C C . GLY A 1 99 ? 10.478 5.350 3.959 1.00 88.94 99 GLY A C 1
ATOM 785 O O . GLY A 1 99 ? 11.133 6.350 4.251 1.00 88.94 99 GLY A O 1
ATOM 786 N N . VAL A 1 100 ? 9.252 5.406 3.446 1.00 90.25 100 VAL A N 1
ATOM 787 C CA . VAL A 1 100 ? 8.537 6.658 3.197 1.00 90.25 100 VAL A CA 1
ATOM 788 C C . VAL A 1 100 ? 7.165 6.565 3.832 1.00 90.25 100 VAL A C 1
ATOM 790 O O . VAL A 1 1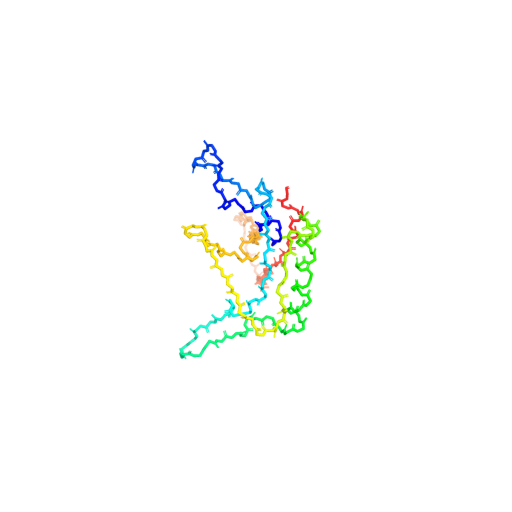00 ? 6.427 5.616 3.574 1.00 90.25 100 VAL A O 1
ATOM 793 N N . ASP A 1 101 ? 6.844 7.570 4.638 1.00 91.81 101 ASP A N 1
ATOM 794 C CA . ASP A 1 101 ? 5.491 7.819 5.112 1.00 91.81 101 ASP A CA 1
ATOM 795 C C . ASP A 1 101 ? 4.841 8.880 4.217 1.00 91.81 101 ASP A C 1
ATOM 797 O O . ASP A 1 101 ? 5.486 9.857 3.827 1.00 91.81 101 ASP A O 1
ATOM 801 N N . TYR A 1 102 ? 3.592 8.652 3.826 1.00 90.69 102 TYR A N 1
ATOM 802 C CA . TYR A 1 102 ? 2.859 9.548 2.941 1.00 90.69 102 TYR A CA 1
ATOM 803 C C . TYR A 1 102 ? 1.366 9.481 3.232 1.00 90.69 102 TYR A C 1
ATOM 805 O O . TYR A 1 102 ? 0.729 8.437 3.053 1.00 90.69 102 TYR A O 1
ATOM 813 N N . HIS A 1 103 ? 0.782 10.624 3.584 1.00 90.44 103 HIS A N 1
ATOM 814 C CA . HIS A 1 103 ? -0.651 10.752 3.779 1.00 90.44 103 HIS A CA 1
ATOM 815 C C . HIS A 1 103 ? -1.285 11.462 2.579 1.00 90.44 103 HIS A C 1
ATOM 817 O O . HIS A 1 103 ? -0.757 12.425 2.026 1.00 90.44 103 HIS A O 1
ATOM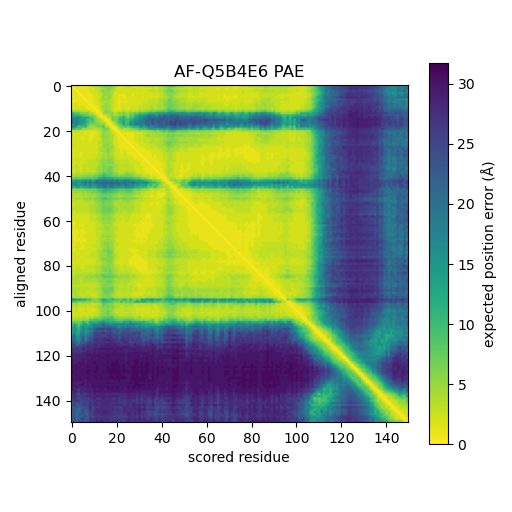 823 N N . SER A 1 104 ? -2.469 11.012 2.147 1.00 87.44 104 SER A N 1
ATOM 824 C CA . SER A 1 104 ? -3.181 11.680 1.043 1.00 87.44 104 SER A CA 1
ATOM 825 C C . SER A 1 104 ? -3.568 13.125 1.358 1.00 87.44 104 SER A C 1
ATOM 827 O O . SER A 1 104 ? -3.770 13.903 0.429 1.00 87.44 104 SER A O 1
ATOM 829 N N . GLU A 1 105 ? -3.680 13.468 2.640 1.00 84.44 105 GLU A N 1
ATOM 830 C CA . GLU A 1 105 ? -3.986 14.818 3.116 1.00 84.44 105 GLU A CA 1
ATOM 831 C C . GLU A 1 105 ? -2.836 15.795 2.846 1.00 84.44 105 GLU A C 1
ATOM 833 O O . GLU A 1 105 ? -3.096 16.955 2.545 1.00 84.44 105 GLU A O 1
ATOM 838 N N . ASP A 1 106 ? -1.587 15.317 2.797 1.00 73.50 106 ASP A N 1
ATOM 839 C CA . ASP A 1 106 ? -0.403 16.142 2.509 1.00 73.50 106 ASP A CA 1
ATOM 840 C C . ASP A 1 106 ? -0.426 16.745 1.093 1.00 73.50 106 ASP A C 1
ATOM 842 O O . ASP A 1 106 ? 0.312 17.677 0.780 1.00 73.50 106 ASP A O 1
ATOM 846 N N . ALA A 1 107 ? -1.260 16.200 0.202 1.00 60.62 107 ALA A N 1
ATOM 847 C CA . ALA A 1 107 ? -1.456 16.719 -1.148 1.00 60.62 107 ALA A CA 1
ATOM 848 C C . ALA A 1 107 ? -2.621 17.720 -1.264 1.00 60.62 107 ALA A C 1
ATOM 850 O O . ALA A 1 107 ? -2.820 18.274 -2.347 1.00 60.62 107 ALA A O 1
ATOM 851 N N . ALA A 1 108 ? -3.402 17.945 -0.204 1.00 56.56 108 ALA A N 1
ATOM 852 C CA . ALA A 1 108 ? -4.491 18.913 -0.222 1.00 56.56 108 ALA A CA 1
ATOM 853 C C . ALA A 1 108 ? -3.924 20.339 -0.128 1.00 56.56 108 ALA A C 1
ATOM 855 O O . ALA A 1 108 ? -3.416 20.764 0.906 1.00 56.56 108 ALA A O 1
ATOM 856 N N . VAL A 1 109 ? -4.013 21.099 -1.222 1.00 52.12 109 VAL A N 1
ATOM 857 C CA . VAL A 1 109 ? -3.715 22.536 -1.212 1.00 52.12 109 VAL A CA 1
ATOM 858 C C . VAL A 1 109 ? -4.929 23.267 -0.646 1.00 52.12 109 VAL A C 1
ATOM 860 O O . VAL A 1 109 ? -5.934 23.441 -1.334 1.00 52.12 109 VAL A O 1
ATOM 863 N N . THR A 1 110 ? -4.845 23.708 0.605 1.00 47.75 110 THR A N 1
ATOM 864 C CA . THR A 1 110 ? -5.844 24.612 1.183 1.00 47.75 110 THR A CA 1
ATOM 865 C C . THR A 1 110 ? -5.614 26.014 0.626 1.00 47.75 110 THR A C 1
ATOM 867 O O . THR A 1 110 ? -4.671 26.700 1.014 1.00 47.75 110 THR A O 1
ATOM 870 N N . ILE A 1 111 ? -6.460 26.452 -0.309 1.00 54.97 111 ILE A N 1
ATOM 871 C CA . ILE A 1 111 ? -6.462 27.844 -0.769 1.00 54.97 111 ILE A CA 1
ATOM 872 C C . ILE A 1 111 ? -7.307 28.659 0.213 1.00 54.97 111 ILE A C 1
ATOM 874 O O . ILE A 1 111 ? -8.536 28.648 0.152 1.00 54.97 111 ILE A O 1
ATOM 878 N N . GLU A 1 112 ? -6.653 29.389 1.114 1.00 49.09 112 GLU A N 1
ATOM 879 C CA . GLU A 1 112 ? -7.325 30.398 1.933 1.00 49.09 112 GLU A CA 1
ATOM 880 C C . GLU A 1 112 ? -7.589 31.655 1.091 1.00 49.09 112 GLU A C 1
ATOM 882 O O . GLU A 1 112 ? -6.719 32.506 0.901 1.00 49.09 112 GLU A O 1
ATOM 887 N N . VAL A 1 113 ? -8.807 31.791 0.563 1.00 56.22 113 VAL A N 1
ATOM 888 C CA . VAL A 1 113 ? -9.225 33.031 -0.105 1.00 56.22 113 VAL A CA 1
ATOM 889 C C . VAL A 1 113 ? -9.644 34.044 0.960 1.00 56.22 113 VAL A C 1
ATOM 891 O O . VAL A 1 113 ? -10.752 33.983 1.495 1.00 56.22 113 VAL A O 1
ATOM 894 N N . ASN A 1 114 ? -8.770 35.006 1.263 1.00 59.25 114 ASN A N 1
ATOM 895 C CA . ASN A 1 114 ? -9.130 36.141 2.110 1.00 59.25 114 ASN A CA 1
ATOM 896 C C . ASN A 1 114 ? -10.066 37.086 1.336 1.00 59.25 114 ASN A C 1
ATOM 898 O O . ASN A 1 114 ? -9.625 37.899 0.527 1.00 59.25 114 ASN A O 1
ATOM 902 N N . THR A 1 115 ? -11.370 36.984 1.587 1.00 59.28 115 THR A N 1
ATOM 903 C CA . THR A 1 115 ? -12.412 37.811 0.953 1.00 59.28 115 THR A CA 1
ATOM 904 C C . THR A 1 115 ? -12.563 39.198 1.582 1.00 59.28 115 THR A C 1
ATOM 906 O O . THR A 1 115 ? -13.564 39.879 1.350 1.00 59.28 115 THR A O 1
ATOM 909 N N . GLN A 1 116 ? -11.581 39.665 2.364 1.00 61.31 116 GLN A N 1
ATOM 910 C CA . GLN A 1 116 ? -11.556 41.053 2.814 1.00 61.31 116 GLN A CA 1
ATOM 911 C C . GLN A 1 116 ? -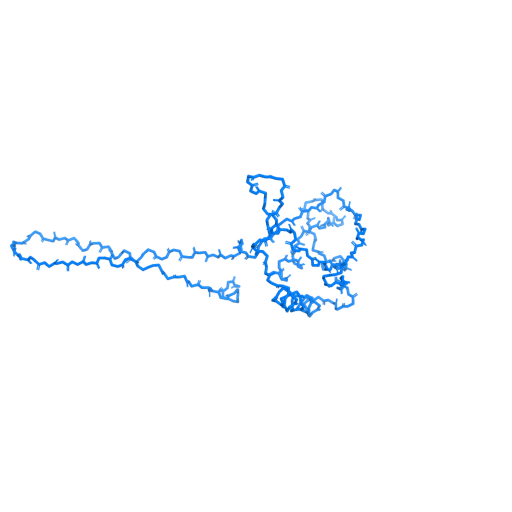11.426 41.989 1.608 1.00 61.31 116 GLN A C 1
ATOM 913 O O . GLN A 1 116 ? -10.334 42.273 1.122 1.00 61.31 116 GLN A O 1
ATOM 918 N N . LEU A 1 117 ? -12.569 42.502 1.152 1.00 56.00 117 LEU A N 1
ATOM 919 C CA . LEU A 1 117 ? -12.631 43.669 0.285 1.00 56.00 117 LEU A CA 1
ATOM 920 C C . LEU A 1 117 ? -11.815 44.792 0.949 1.00 56.00 117 LEU A C 1
ATOM 922 O O . LEU A 1 117 ? -12.030 45.061 2.140 1.00 56.00 117 LEU A O 1
ATOM 926 N N . PRO A 1 118 ? -10.887 45.451 0.228 1.00 55.91 118 PRO A N 1
ATOM 927 C CA . PRO A 1 118 ? -10.165 46.587 0.779 1.00 55.91 118 PRO A CA 1
ATOM 928 C C . PRO A 1 118 ? -11.190 47.606 1.276 1.00 55.91 118 PRO A C 1
ATOM 930 O O . PRO A 1 118 ? -12.128 47.965 0.559 1.00 55.91 118 PRO A O 1
ATOM 933 N N . LYS A 1 119 ? -11.054 48.032 2.539 1.00 54.03 119 LYS A N 1
ATOM 934 C CA . LYS A 1 119 ? -11.914 49.072 3.108 1.00 54.03 119 LYS A CA 1
ATOM 935 C C . LYS A 1 119 ? -11.840 50.282 2.183 1.00 54.03 119 LYS A C 1
ATOM 937 O O . LYS A 1 119 ? -10.774 50.870 2.033 1.00 54.03 119 LYS A O 1
ATOM 942 N N . LYS A 1 120 ? -12.973 50.645 1.582 1.00 54.66 120 LYS A N 1
ATOM 943 C CA . LYS A 1 120 ? -13.131 51.910 0.864 1.00 54.66 120 LYS A CA 1
ATOM 944 C C . LYS A 1 120 ? -12.720 53.022 1.834 1.00 54.66 120 LYS A C 1
ATOM 946 O O . LYS A 1 120 ? -13.285 53.107 2.928 1.00 54.66 120 LYS A O 1
ATOM 951 N N . GLU A 1 121 ? -11.697 53.800 1.487 1.00 42.97 121 GLU A N 1
ATOM 952 C CA . GLU A 1 121 ? -11.284 54.945 2.296 1.00 42.97 121 GLU A CA 1
ATOM 953 C C . GLU A 1 121 ? -12.495 55.870 2.464 1.00 42.97 121 GLU A C 1
ATOM 955 O O . GLU A 1 121 ? -13.119 56.288 1.488 1.00 42.97 121 GLU A O 1
ATOM 960 N N . LYS A 1 122 ? -12.897 56.115 3.716 1.00 39.06 122 LYS A N 1
ATOM 961 C CA . LYS A 1 122 ? -13.966 57.066 4.019 1.00 39.06 122 LYS A CA 1
ATOM 962 C C . LYS A 1 122 ? -13.429 58.469 3.747 1.00 39.06 122 LYS A C 1
ATOM 964 O O . LYS A 1 122 ? -12.635 58.978 4.539 1.00 39.06 122 LYS A O 1
ATOM 969 N N . GLU A 1 123 ? -13.892 59.107 2.676 1.00 40.19 123 GLU A N 1
ATOM 970 C CA . GLU A 1 123 ? -13.877 60.567 2.605 1.00 40.19 123 GLU A CA 1
ATOM 971 C C . GLU A 1 123 ? -14.660 61.114 3.805 1.00 40.19 123 GLU A C 1
ATOM 973 O O . GLU A 1 123 ? -15.756 60.652 4.133 1.00 40.19 123 GLU A O 1
ATOM 978 N N . LYS A 1 124 ? -14.044 62.055 4.525 1.00 35.22 124 LYS A N 1
ATOM 979 C CA . LYS A 1 124 ? -14.628 62.689 5.707 1.00 35.22 1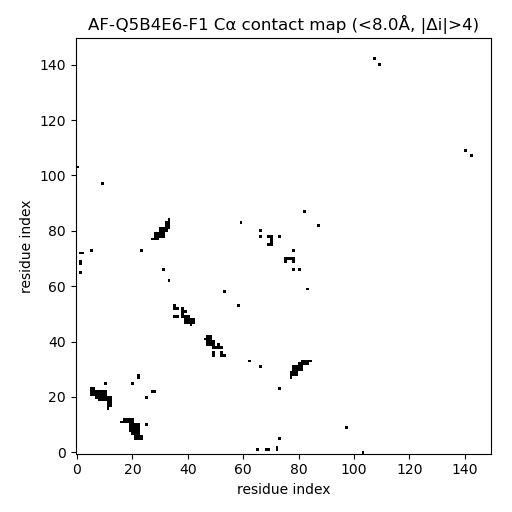24 LYS A CA 1
ATOM 980 C C . LYS A 1 124 ? -15.847 63.516 5.290 1.00 35.22 124 LYS A C 1
ATOM 982 O O . LYS A 1 124 ? -15.692 64.570 4.686 1.00 35.22 124 LYS A O 1
ATOM 987 N N . GLY A 1 125 ? -17.035 63.068 5.684 1.00 32.56 125 GLY A N 1
ATOM 988 C CA . GLY A 1 125 ? -18.289 63.810 5.566 1.00 32.56 125 GLY A CA 1
ATOM 989 C C . GLY A 1 125 ? -19.309 63.308 6.589 1.00 32.56 125 GLY A C 1
ATOM 990 O O . GLY A 1 125 ? -19.368 62.115 6.857 1.00 32.56 125 GLY A O 1
ATOM 991 N N . ALA A 1 126 ? -20.023 64.242 7.204 1.00 32.66 126 ALA A N 1
ATOM 992 C CA . ALA A 1 126 ? -20.766 64.156 8.460 1.00 32.66 126 ALA A CA 1
ATOM 993 C C . ALA A 1 126 ? -21.920 63.125 8.577 1.00 32.66 126 ALA A C 1
ATOM 995 O O . ALA A 1 126 ? -22.620 62.827 7.617 1.00 32.66 126 ALA A O 1
ATOM 996 N N . ASP A 1 127 ? -22.116 62.719 9.839 1.00 32.25 127 ASP A N 1
ATOM 997 C CA . ASP A 1 127 ? -23.362 62.473 10.585 1.00 32.25 127 ASP A CA 1
ATOM 998 C C . ASP A 1 127 ? -24.309 61.271 10.342 1.00 32.25 127 ASP A C 1
ATOM 1000 O O . ASP A 1 127 ? -25.027 61.151 9.357 1.00 32.25 127 ASP A O 1
ATOM 1004 N N . THR A 1 128 ? -24.451 60.532 11.456 1.00 32.44 128 THR A N 1
ATOM 1005 C CA . THR A 1 128 ? -25.638 59.869 12.043 1.00 32.44 128 THR A CA 1
ATOM 1006 C C . THR A 1 128 ? -26.142 58.490 11.580 1.00 32.44 128 THR A C 1
ATOM 1008 O O . THR A 1 128 ? -26.362 58.220 10.409 1.00 32.44 128 THR A O 1
ATOM 1011 N N . ALA A 1 129 ? -26.447 57.704 12.629 1.00 32.50 129 ALA A N 1
ATOM 1012 C CA . ALA A 1 129 ? -27.411 56.604 12.774 1.00 32.50 129 ALA A CA 1
ATOM 1013 C C . ALA A 1 129 ? -27.036 55.170 12.326 1.00 32.50 129 ALA A C 1
ATOM 1015 O O . ALA A 1 129 ? -26.960 54.842 11.151 1.00 32.50 129 ALA A O 1
ATOM 1016 N N . ASP A 1 130 ? -26.852 54.336 13.358 1.00 36.84 130 ASP A N 1
ATOM 1017 C CA . ASP A 1 130 ? -27.399 52.985 13.572 1.00 36.84 130 ASP A CA 1
ATOM 1018 C C . ASP A 1 130 ? -27.484 51.992 12.393 1.00 36.84 130 ASP A C 1
ATOM 1020 O O . ASP A 1 130 ? -28.291 52.130 11.480 1.00 36.84 130 ASP A O 1
ATOM 1024 N N . SER A 1 131 ? -26.707 50.909 12.477 1.00 32.31 131 SER A N 1
ATOM 1025 C CA . SER A 1 131 ? -27.197 49.555 12.180 1.00 32.31 131 SER A CA 1
ATOM 1026 C C . SER A 1 131 ? -26.170 48.502 12.601 1.00 32.31 131 SER A C 1
ATOM 1028 O O . SER A 1 131 ? -24.975 48.576 12.312 1.00 32.31 131 SER A O 1
ATOM 1030 N N . SER A 1 132 ? -26.673 47.510 13.325 1.00 43.19 132 SER A N 1
ATOM 1031 C CA . SER A 1 132 ? -26.042 46.230 13.617 1.00 43.19 132 SER A CA 1
ATOM 1032 C C . SER A 1 132 ? -25.668 45.496 12.328 1.00 43.19 132 SER A C 1
ATOM 1034 O O . SER A 1 132 ? -26.559 45.191 11.537 1.00 43.19 132 SER A O 1
ATOM 1036 N N . ASP A 1 133 ? -24.396 45.138 12.151 1.00 34.66 133 ASP A N 1
ATOM 1037 C CA . ASP A 1 133 ? -23.982 44.255 11.058 1.00 34.66 133 ASP A CA 1
ATOM 1038 C C . ASP A 1 133 ? -23.188 43.070 11.625 1.00 34.66 133 ASP A C 1
ATOM 1040 O O . ASP A 1 133 ? -22.024 43.178 12.030 1.00 34.66 133 ASP A O 1
ATOM 1044 N N . SER A 1 134 ? -23.872 41.932 11.749 1.00 37.75 134 SER A N 1
ATOM 1045 C CA . SER A 1 134 ? -23.293 40.658 12.158 1.00 37.75 134 SER A CA 1
ATOM 1046 C C . SER A 1 134 ? -22.349 40.174 11.059 1.00 37.75 134 SER A C 1
ATOM 1048 O O . SER A 1 134 ? -22.787 39.666 10.028 1.00 37.75 134 SER A O 1
ATOM 1050 N N . LYS A 1 135 ? -21.038 40.305 11.274 1.00 39.25 135 LYS A N 1
ATOM 1051 C CA . LYS A 1 135 ? -20.035 39.652 10.425 1.00 39.25 135 LYS A CA 1
ATOM 1052 C C . LYS A 1 135 ? -20.123 38.137 10.605 1.00 39.25 135 LYS A C 1
ATOM 1054 O O . LYS A 1 135 ? -19.474 37.580 11.486 1.00 39.25 135 LYS A O 1
ATOM 1059 N N . THR A 1 136 ? -20.894 37.468 9.756 1.00 37.69 136 THR A N 1
ATOM 1060 C CA . THR A 1 136 ? -20.816 36.014 9.602 1.00 37.69 136 THR A CA 1
ATOM 1061 C C . THR A 1 136 ? -19.520 35.693 8.861 1.00 37.69 136 THR A C 1
ATOM 1063 O O . THR A 1 136 ? -19.416 35.866 7.649 1.00 37.69 136 THR A O 1
ATOM 1066 N N . THR A 1 137 ? -18.497 35.270 9.600 1.00 43.12 137 THR A N 1
ATOM 1067 C CA . THR A 1 137 ? -17.291 34.646 9.044 1.00 43.12 137 THR A CA 1
ATOM 1068 C C . THR A 1 137 ? -17.671 33.288 8.460 1.00 43.12 137 THR A C 1
ATOM 1070 O O . THR A 1 137 ? -17.981 32.368 9.212 1.00 43.12 137 THR A O 1
ATOM 1073 N N . GLY A 1 138 ? -17.676 33.165 7.135 1.00 42.59 138 GLY A N 1
ATOM 1074 C CA . GLY A 1 138 ? -17.806 31.881 6.450 1.00 42.59 138 GLY A CA 1
ATOM 1075 C C . GLY A 1 138 ? -16.456 31.447 5.891 1.00 42.59 138 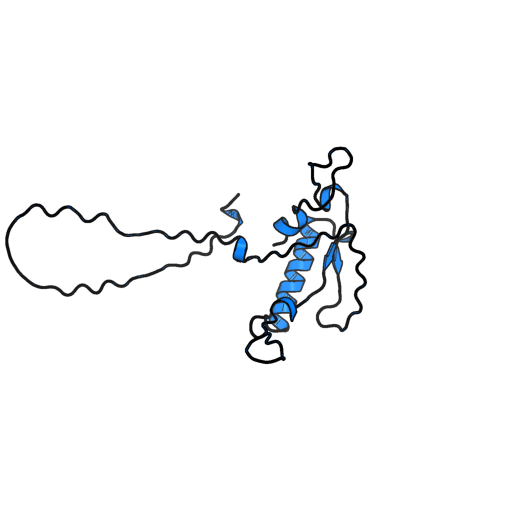GLY A C 1
ATOM 1076 O O . GLY A 1 138 ? -15.900 32.142 5.044 1.00 42.59 138 GLY A O 1
ATOM 1077 N N . SER A 1 139 ? -15.934 30.313 6.351 1.00 42.12 139 SER A N 1
ATOM 1078 C CA . SER A 1 139 ? -14.942 29.533 5.611 1.00 42.12 139 SER A CA 1
ATOM 1079 C C . SER A 1 139 ? -15.695 28.583 4.681 1.00 42.12 139 SER A C 1
ATOM 1081 O O . SER A 1 139 ? -16.662 27.942 5.093 1.00 42.12 139 SER A O 1
ATOM 1083 N N . VAL A 1 140 ? -15.287 28.505 3.416 1.00 48.44 140 VAL A N 1
ATOM 1084 C CA . VAL A 1 140 ? -15.806 27.492 2.491 1.00 48.44 140 VAL A CA 1
ATOM 1085 C C . VAL A 1 140 ? -14.643 26.594 2.108 1.00 48.44 140 VAL A C 1
ATOM 1087 O O . VAL A 1 140 ? -13.695 27.036 1.465 1.00 48.44 140 VAL A O 1
ATOM 1090 N N . GLU A 1 141 ? -14.704 25.345 2.557 1.00 41.28 141 GLU A N 1
ATOM 1091 C CA . GLU A 1 141 ? -13.755 24.305 2.177 1.00 41.28 141 GLU A CA 1
ATOM 1092 C C . GLU A 1 141 ? -14.138 23.791 0.787 1.00 41.28 141 GLU A C 1
ATOM 1094 O O . GLU A 1 141 ? -15.197 23.190 0.598 1.00 41.28 141 GLU A O 1
ATOM 1099 N N . PHE A 1 142 ? -13.284 24.038 -0.203 1.00 51.53 142 PHE A N 1
ATOM 1100 C CA . PHE A 1 142 ? -13.439 23.451 -1.527 1.00 51.53 142 PHE A CA 1
ATOM 1101 C C . PHE A 1 142 ? -12.436 22.313 -1.690 1.00 51.53 142 PHE A C 1
ATOM 1103 O O . PHE A 1 142 ? -11.231 22.542 -1.774 1.00 51.53 142 PHE A O 1
ATOM 1110 N N . LYS A 1 143 ? -12.935 21.075 -1.781 1.00 44.25 143 LYS A N 1
ATOM 1111 C CA . LYS A 1 143 ? -12.132 19.941 -2.249 1.00 44.25 143 LYS A CA 1
ATOM 1112 C C . LYS A 1 143 ? -11.990 20.036 -3.762 1.00 44.25 143 LYS A C 1
ATOM 1114 O O . LYS A 1 143 ? -12.915 19.691 -4.494 1.00 44.25 143 LYS A O 1
ATOM 1119 N N . LEU A 1 144 ? -10.838 20.514 -4.223 1.00 53.50 144 LEU A N 1
ATOM 1120 C CA . LEU A 1 144 ? -10.505 20.469 -5.642 1.00 53.50 144 LEU A CA 1
ATOM 1121 C C . LEU A 1 144 ? -10.106 19.032 -6.025 1.00 53.50 144 LEU A C 1
ATOM 1123 O O . LEU A 1 144 ? -9.240 18.449 -5.366 1.00 53.50 144 LEU A O 1
ATOM 1127 N N . PRO A 1 145 ? -10.723 18.429 -7.057 1.00 56.16 145 PRO A N 1
ATOM 1128 C CA . PRO A 1 145 ? -10.258 17.160 -7.598 1.00 56.16 145 PRO A CA 1
ATOM 1129 C C . PRO A 1 145 ? -8.842 17.322 -8.162 1.00 56.16 145 PRO A C 1
ATOM 1131 O O . PRO A 1 145 ? -8.528 18.322 -8.807 1.00 56.16 145 PRO A O 1
ATOM 1134 N N . ALA A 1 146 ? -7.993 16.319 -7.925 1.00 52.38 146 ALA A N 1
ATOM 1135 C CA . ALA A 1 146 ? -6.574 16.337 -8.295 1.00 52.38 146 ALA A CA 1
ATOM 1136 C C . ALA A 1 146 ? -6.318 16.555 -9.802 1.00 52.38 146 ALA A C 1
ATOM 1138 O O . ALA A 1 146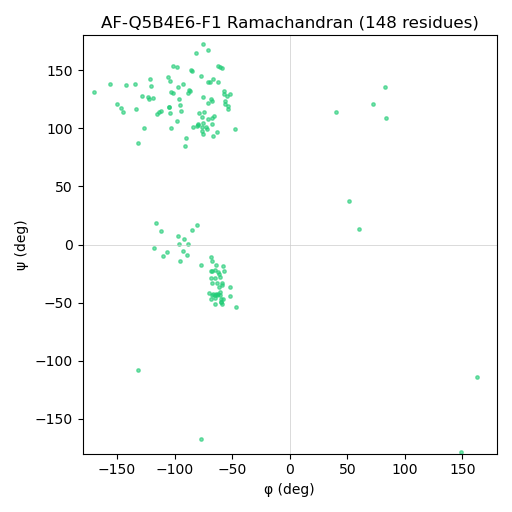 ? -5.221 16.953 -10.172 1.00 52.38 146 ALA A O 1
ATOM 1139 N N . GLU A 1 147 ? -7.328 16.334 -10.646 1.00 45.56 147 GLU A N 1
ATOM 1140 C CA . GLU A 1 147 ? -7.305 16.557 -12.098 1.00 45.56 147 GLU A CA 1
ATOM 1141 C C . GLU A 1 147 ? -7.133 18.038 -12.487 1.00 45.56 147 GLU A C 1
ATOM 1143 O O . GLU A 1 147 ? -6.686 18.330 -13.588 1.00 45.56 147 GLU A O 1
ATOM 1148 N N . LEU A 1 148 ? -7.459 18.985 -11.597 1.00 42.12 148 LEU A N 1
ATOM 1149 C CA . LEU A 1 148 ? -7.303 20.429 -11.845 1.00 42.12 148 LEU A CA 1
ATOM 1150 C C . LEU A 1 148 ? -5.916 20.980 -11.465 1.00 42.12 148 LEU A C 1
ATOM 1152 O O . LEU A 1 148 ? -5.694 22.184 -11.580 1.00 42.12 148 LEU A O 1
ATOM 1156 N N . LEU A 1 149 ? -5.011 20.129 -10.971 1.00 54.22 149 LEU A N 1
ATOM 1157 C CA . LEU A 1 149 ? -3.662 20.498 -10.517 1.00 54.22 149 LEU A CA 1
ATOM 1158 C C . LEU A 1 149 ? -2.545 19.931 -11.416 1.00 54.22 149 LEU A C 1
ATOM 1160 O O . LEU A 1 149 ? -1.382 19.953 -11.008 1.00 54.22 149 LEU A O 1
ATOM 1164 N N . GLU A 1 150 ? -2.891 19.400 -12.594 1.00 39.59 150 GLU A N 1
ATOM 1165 C CA . GLU A 1 150 ? -1.923 19.001 -13.632 1.00 39.59 150 GLU A CA 1
ATOM 1166 C C . GLU A 1 150 ? -1.354 20.196 -14.408 1.00 39.59 150 GLU A C 1
ATOM 1168 O O . GLU A 1 150 ? -2.119 21.140 -14.718 1.00 39.59 150 GLU A O 1
#

Sequence (150 aa):
MVNRILKAKLFPAENDKQASNTGLDIDGEVLCVSQFTLFGELKKGKQPDFHQAASADTARRLYDYFYQRLGENYKPERVKNGVFQAMMDVELINDGPVGVDYHSEDAAVTIEVNTQLPKKEKEKGADTADSSDSKTTGSVEFKLPAELLE

Nearest PDB structures (foldseek):
  4nbj-assembly1_A  TM=9.530E-01  e=1.371E-07  Plasmodium falciparum 3D7
  3lmu-assembly4_H  TM=9.437E-01  e=2.906E-07  Plasmodium falciparum 3D7
  3ko7-assembly2_D  TM=9.561E-01  e=9.939E-07  Plasmodium falciparum 3D7
  3koc-assembly1_A  TM=9.416E-01  e=6.597E-07  Plasmodium falciparum 3D7
  3lmu-assembly3_F  TM=9.560E-01  e=1.427E-05  Plasmodium falciparum 3D7